Protein AF-A0A7K9I8J5-F1 (afdb_monomer_lite)

Structure (mmCIF, N/CA/C/O backbone):
data_AF-A0A7K9I8J5-F1
#
_entry.id   AF-A0A7K9I8J5-F1
#
loop_
_atom_site.group_PDB
_atom_site.id
_atom_site.type_symbol
_atom_site.label_atom_id
_atom_site.label_alt_id
_atom_site.label_comp_id
_atom_site.label_asym_id
_atom_site.label_entity_id
_atom_site.label_seq_id
_atom_site.pdbx_PDB_ins_code
_atom_site.Cartn_x
_atom_site.Cartn_y
_atom_site.Cartn_z
_atom_site.occupancy
_atom_site.B_iso_or_equiv
_atom_site.auth_seq_id
_atom_site.auth_comp_id
_atom_site.auth_asym_id
_atom_site.auth_atom_id
_atom_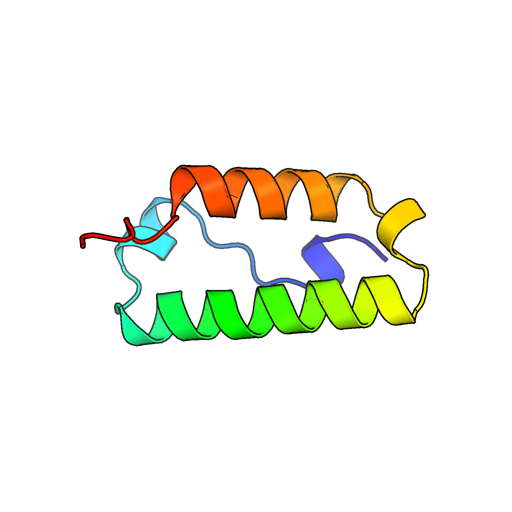site.pdbx_PDB_model_num
ATOM 1 N N . LEU A 1 1 ? 10.632 6.796 -10.096 1.00 65.75 1 LEU A N 1
ATOM 2 C CA . LEU A 1 1 ? 9.323 6.311 -9.644 1.00 65.75 1 LEU A CA 1
ATOM 3 C C . LEU A 1 1 ? 9.558 5.073 -8.807 1.00 65.75 1 LEU A C 1
ATOM 5 O O . LEU A 1 1 ? 10.130 4.118 -9.320 1.00 65.75 1 LEU A O 1
ATOM 9 N N . THR A 1 2 ? 9.218 5.134 -7.528 1.00 67.75 2 THR A N 1
ATOM 10 C CA . THR A 1 2 ? 9.286 4.003 -6.597 1.00 67.75 2 THR A CA 1
ATOM 11 C C . THR A 1 2 ? 7.884 3.643 -6.108 1.00 67.75 2 THR A C 1
ATOM 13 O O . THR A 1 2 ? 6.956 4.444 -6.216 1.00 67.75 2 THR A O 1
ATOM 16 N N . PHE A 1 3 ? 7.729 2.447 -5.534 1.00 68.31 3 PHE A N 1
ATOM 17 C CA . PHE A 1 3 ? 6.474 1.998 -4.917 1.00 68.31 3 PHE A CA 1
ATOM 18 C C . PHE A 1 3 ? 5.900 3.011 -3.917 1.00 68.31 3 PHE A C 1
ATOM 20 O O . PHE A 1 3 ? 4.702 3.257 -3.887 1.00 68.31 3 PHE A O 1
ATOM 27 N N . GLN A 1 4 ? 6.761 3.637 -3.117 1.00 72.88 4 GLN A N 1
ATOM 28 C CA . GLN A 1 4 ? 6.340 4.606 -2.106 1.00 72.88 4 GLN A CA 1
ATOM 29 C C . GLN A 1 4 ? 5.842 5.927 -2.702 1.00 72.88 4 GLN A C 1
ATOM 31 O O . GLN A 1 4 ? 5.107 6.649 -2.040 1.00 72.88 4 GLN A O 1
ATOM 36 N N . GLU A 1 5 ? 6.222 6.261 -3.938 1.00 75.56 5 GLU A N 1
ATOM 37 C CA . GLU A 1 5 ? 5.737 7.477 -4.603 1.00 75.56 5 GLU A CA 1
ATOM 38 C C . GLU A 1 5 ? 4.298 7.329 -5.117 1.00 75.56 5 GLU A C 1
ATOM 40 O O . GLU A 1 5 ? 3.645 8.333 -5.392 1.00 75.56 5 GLU A O 1
ATOM 45 N N . VAL A 1 6 ? 3.803 6.094 -5.248 1.00 75.25 6 VAL A N 1
ATOM 46 C CA . VAL A 1 6 ? 2.482 5.796 -5.825 1.00 75.25 6 VAL A CA 1
ATOM 47 C C . VAL A 1 6 ? 1.516 5.112 -4.852 1.00 75.25 6 VAL A C 1
ATOM 49 O O . VAL A 1 6 ? 0.351 4.942 -5.192 1.00 75.25 6 VAL A O 1
ATOM 52 N N . ASN A 1 7 ? 1.980 4.707 -3.666 1.00 76.69 7 ASN A N 1
ATOM 53 C CA . ASN A 1 7 ? 1.195 3.960 -2.684 1.00 76.69 7 ASN A CA 1
ATOM 54 C C . ASN A 1 7 ? 1.324 4.560 -1.278 1.00 76.69 7 ASN A C 1
ATOM 56 O O . ASN A 1 7 ? 2.392 5.002 -0.855 1.00 76.69 7 ASN A O 1
ATOM 60 N N . ILE A 1 8 ? 0.229 4.489 -0.528 1.00 77.44 8 ILE A N 1
ATOM 61 C CA . ILE A 1 8 ? 0.184 4.719 0.911 1.00 77.44 8 ILE A CA 1
ATOM 62 C C . ILE A 1 8 ? 0.486 3.393 1.626 1.00 77.44 8 ILE A C 1
ATOM 64 O O . ILE A 1 8 ? -0.349 2.497 1.696 1.00 77.44 8 ILE A O 1
ATOM 68 N N . SER A 1 9 ? 1.682 3.260 2.194 1.00 76.69 9 SER A N 1
ATOM 69 C CA . SER A 1 9 ? 2.037 2.095 3.010 1.00 76.69 9 SER A CA 1
ATOM 70 C C . SER A 1 9 ? 1.464 2.212 4.425 1.00 76.69 9 SER A C 1
ATOM 72 O O . SER A 1 9 ? 1.716 3.210 5.105 1.00 76.69 9 SER A O 1
ATOM 74 N N . PHE A 1 10 ? 0.779 1.171 4.895 1.00 80.31 10 PHE A N 1
ATOM 75 C CA . PHE A 1 10 ? 0.362 1.035 6.292 1.00 80.31 10 PHE A CA 1
ATOM 76 C C . PHE A 1 10 ? 1.312 0.099 7.045 1.00 80.31 10 PHE A C 1
ATOM 78 O O . PHE A 1 10 ? 1.744 -0.917 6.502 1.00 80.31 10 PHE A O 1
ATOM 85 N N . THR A 1 11 ? 1.614 0.397 8.312 1.00 83.62 11 THR A N 1
ATOM 86 C CA . THR A 1 11 ? 2.199 -0.621 9.203 1.00 83.62 11 THR A CA 1
ATOM 87 C C . THR A 1 11 ? 1.145 -1.662 9.582 1.00 83.62 11 THR A C 1
ATOM 89 O O . THR A 1 11 ? -0.057 -1.423 9.442 1.00 83.62 11 THR A O 1
ATOM 92 N N . ARG A 1 12 ? 1.567 -2.811 10.123 1.00 78.25 12 ARG A N 1
ATOM 93 C CA . ARG A 1 12 ? 0.643 -3.868 10.567 1.00 78.25 12 ARG A CA 1
ATOM 94 C C . ARG A 1 12 ? -0.353 -3.365 11.616 1.00 78.25 12 ARG A C 1
ATOM 96 O O . ARG A 1 12 ? -1.523 -3.736 11.585 1.00 78.25 12 ARG A O 1
ATOM 103 N N . GLU A 1 13 ? 0.101 -2.504 12.522 1.00 86.25 13 GLU A N 1
ATOM 104 C CA . GLU A 1 13 ? -0.727 -1.888 13.561 1.00 86.25 13 GLU A CA 1
ATOM 105 C C . GLU A 1 13 ? -1.732 -0.907 12.959 1.00 86.25 13 GLU A C 1
ATOM 107 O O . GLU A 1 13 ? -2.894 -0.908 13.350 1.00 86.25 13 GLU A O 1
ATOM 112 N N . GLN A 1 14 ? -1.313 -0.093 11.984 1.00 87.62 14 GLN A N 1
ATOM 113 C CA . GLN A 1 14 ? -2.211 0.836 11.296 1.00 87.62 14 GLN A CA 1
ATOM 114 C C . GLN A 1 14 ? -3.257 0.089 10.471 1.00 87.62 14 GLN A C 1
ATOM 116 O O . GLN A 1 14 ? -4.431 0.440 10.514 1.00 87.62 14 GLN A O 1
ATOM 121 N N . TRP A 1 15 ? -2.846 -0.972 9.779 1.00 84.31 15 TRP A N 1
ATOM 122 C CA . TRP A 1 15 ? -3.732 -1.812 8.984 1.00 84.31 15 TRP A CA 1
ATOM 123 C C . TRP A 1 15 ? -4.796 -2.513 9.838 1.00 84.31 15 TRP A C 1
ATOM 125 O O . TRP A 1 15 ? -5.961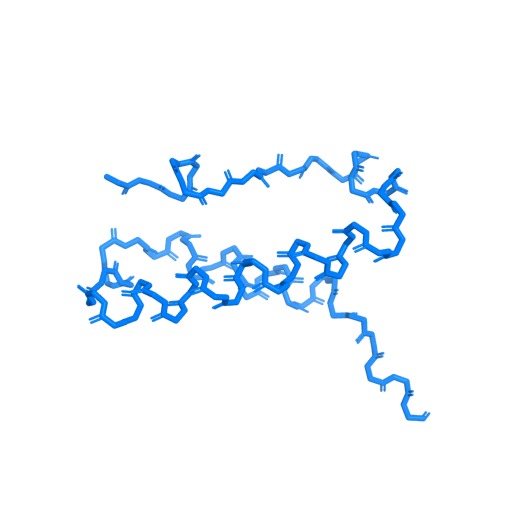 -2.573 9.452 1.00 84.31 15 TRP A O 1
ATOM 135 N N . ALA A 1 16 ? -4.428 -2.980 11.037 1.00 84.00 16 ALA A N 1
ATOM 136 C CA . ALA A 1 16 ? -5.366 -3.580 11.989 1.00 84.00 16 ALA A CA 1
ATOM 137 C C . ALA A 1 16 ? -6.412 -2.586 12.528 1.00 84.00 16 ALA A C 1
ATOM 139 O O . ALA A 1 16 ? -7.482 -3.003 12.968 1.00 84.00 16 ALA A O 1
ATOM 140 N N . LEU A 1 17 ? -6.111 -1.286 12.495 1.00 89.69 17 LEU A N 1
ATOM 141 C CA . LEU A 1 17 ? -7.028 -0.220 12.901 1.00 89.69 17 LEU A CA 1
ATOM 142 C C . LEU A 1 17 ? -7.946 0.248 11.762 1.00 89.69 17 LEU A C 1
ATOM 144 O O . LEU A 1 17 ? -8.877 1.007 12.029 1.00 89.69 17 LEU A O 1
ATOM 148 N N . LEU A 1 18 ? -7.707 -0.182 10.517 1.00 86.94 18 LEU A N 1
ATOM 149 C CA . LEU A 1 18 ? -8.547 0.186 9.381 1.00 86.94 18 LEU A CA 1
ATOM 150 C C . LEU A 1 18 ? -9.891 -0.540 9.422 1.00 86.94 18 LEU A C 1
ATOM 152 O O . LEU A 1 18 ? -9.983 -1.768 9.570 1.00 86.94 18 LEU A O 1
ATOM 156 N N . GLU A 1 19 ? -10.950 0.226 9.180 1.00 90.69 19 GLU A N 1
ATOM 157 C CA . GLU A 1 19 ? -12.276 -0.338 8.977 1.00 90.69 19 GLU A CA 1
ATOM 158 C C . GLU A 1 19 ? -12.280 -1.241 7.729 1.00 90.69 19 GLU A C 1
ATOM 160 O O . GLU A 1 19 ? -11.534 -0.994 6.776 1.00 90.69 19 GLU A O 1
ATOM 165 N N . PRO A 1 20 ? -13.131 -2.281 7.678 1.00 86.25 20 PRO A N 1
ATOM 166 C CA . PRO A 1 20 ? -13.228 -3.157 6.509 1.00 86.25 20 PRO A CA 1
ATOM 167 C C . PRO A 1 20 ? -13.424 -2.395 5.189 1.00 86.25 20 PRO A C 1
ATOM 169 O O . PRO A 1 20 ? -12.798 -2.729 4.189 1.00 86.25 20 PRO A O 1
ATOM 172 N N . ALA A 1 21 ? -14.218 -1.318 5.199 1.00 87.56 21 ALA A N 1
ATOM 173 C CA . ALA A 1 21 ? -14.428 -0.467 4.028 1.00 87.56 21 ALA A CA 1
ATOM 174 C C . ALA A 1 21 ? -13.142 0.239 3.561 1.00 87.56 21 ALA A C 1
ATOM 176 O O . 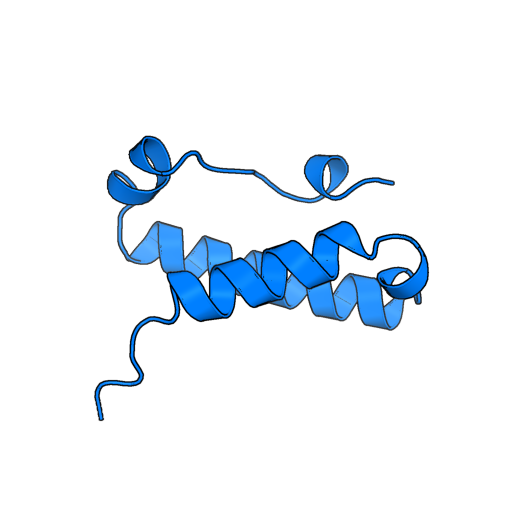ALA A 1 21 ? -12.921 0.384 2.363 1.00 87.56 21 ALA A O 1
ATOM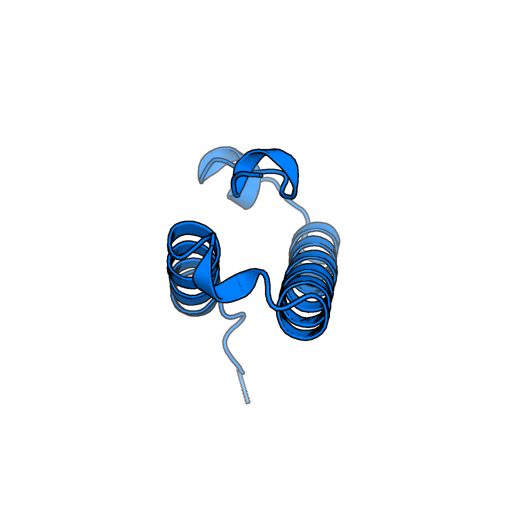 177 N N . GLN A 1 22 ? -12.272 0.643 4.491 1.00 88.00 22 GLN A N 1
ATOM 178 C CA . GLN A 1 22 ? -10.992 1.278 4.167 1.00 88.00 22 GLN A CA 1
ATOM 179 C C . GLN A 1 22 ? -9.996 0.269 3.593 1.00 88.00 22 GLN A C 1
ATOM 181 O O . GLN A 1 22 ? -9.291 0.591 2.641 1.00 88.00 22 GLN A O 1
ATOM 186 N N . ARG A 1 23 ? -9.969 -0.959 4.129 1.00 85.00 23 ARG A N 1
ATOM 187 C CA . ARG A 1 23 ? -9.150 -2.053 3.583 1.00 85.00 23 ARG A CA 1
ATOM 188 C C . ARG A 1 23 ? -9.605 -2.455 2.182 1.00 85.00 23 ARG A C 1
ATOM 190 O O . ARG A 1 23 ? -8.767 -2.652 1.311 1.00 85.00 23 ARG A O 1
ATOM 197 N N . ASN A 1 24 ? -10.916 -2.509 1.948 1.00 85.81 24 ASN A N 1
ATOM 198 C CA . ASN A 1 24 ? -11.450 -2.791 0.619 1.00 85.81 24 ASN A CA 1
ATOM 199 C C . ASN A 1 24 ? -11.112 -1.675 -0.383 1.00 85.81 24 ASN A C 1
ATOM 201 O O . ASN A 1 24 ? -10.621 -1.953 -1.470 1.00 85.81 24 ASN A O 1
ATOM 205 N N . LEU A 1 25 ? -11.283 -0.408 0.012 1.00 87.94 25 LEU A N 1
ATOM 206 C CA . LEU A 1 25 ? -10.912 0.729 -0.834 1.00 87.94 25 LEU A CA 1
ATOM 207 C C . LEU A 1 25 ? -9.412 0.742 -1.152 1.00 87.94 25 LEU A C 1
ATOM 209 O O . LEU A 1 25 ? -9.025 1.026 -2.282 1.00 87.94 25 LEU A O 1
ATOM 213 N N . TYR A 1 26 ? -8.565 0.429 -0.167 1.00 86.94 26 TYR A N 1
ATOM 214 C CA . TYR A 1 26 ? -7.135 0.268 -0.404 1.00 86.94 26 TYR A CA 1
ATOM 215 C C . TYR A 1 26 ? -6.879 -0.767 -1.494 1.00 86.94 26 TYR A C 1
ATOM 217 O O . TYR A 1 26 ? -6.109 -0.507 -2.417 1.00 86.94 26 TYR A O 1
ATOM 225 N N . TRP A 1 27 ? -7.562 -1.911 -1.415 1.00 82.94 27 TRP A N 1
ATOM 226 C CA . TRP A 1 27 ? -7.397 -2.965 -2.399 1.00 82.94 27 TRP A CA 1
ATOM 227 C C . TRP A 1 27 ? -7.823 -2.560 -3.805 1.00 82.94 27 TRP A C 1
ATOM 229 O O . TRP A 1 27 ? -7.072 -2.778 -4.755 1.00 82.94 27 TRP A O 1
ATOM 239 N N . GLU A 1 28 ? -8.975 -1.908 -3.932 1.00 86.75 28 GLU A N 1
ATOM 240 C CA . GLU A 1 28 ? -9.463 -1.379 -5.208 1.00 86.75 28 GLU A CA 1
ATOM 241 C C . GLU A 1 28 ? -8.463 -0.393 -5.831 1.00 86.75 28 GLU A C 1
ATOM 243 O O . GLU A 1 28 ? -8.111 -0.518 -7.006 1.00 86.75 28 GLU A O 1
ATOM 248 N N . VAL A 1 29 ? -7.935 0.542 -5.033 1.00 86.81 29 VAL A N 1
ATOM 249 C CA . VAL A 1 29 ? -6.947 1.528 -5.497 1.00 86.81 29 VAL A CA 1
ATOM 250 C C . VAL A 1 29 ? -5.626 0.864 -5.894 1.00 86.81 29 VAL A C 1
ATOM 252 O O . VAL A 1 29 ? -5.021 1.243 -6.901 1.00 86.81 29 VAL A O 1
ATOM 255 N N . MET A 1 30 ? -5.166 -0.134 -5.139 1.00 84.38 30 MET A N 1
ATOM 256 C CA . MET A 1 30 ? -3.924 -0.845 -5.445 1.00 84.38 30 MET A CA 1
ATOM 257 C C . MET A 1 30 ? -4.028 -1.682 -6.723 1.00 84.38 30 MET A C 1
ATOM 259 O O . MET A 1 30 ? -3.089 -1.689 -7.524 1.00 84.38 30 MET A O 1
ATOM 263 N N . LEU A 1 31 ? -5.175 -2.323 -6.962 1.00 84.00 31 LEU A N 1
ATOM 264 C CA . LEU A 1 31 ? -5.460 -3.037 -8.209 1.00 84.00 31 LEU A CA 1
ATOM 265 C C . LEU A 1 31 ? -5.523 -2.087 -9.409 1.00 84.00 31 LEU A C 1
ATOM 267 O O . LEU A 1 31 ? -4.900 -2.355 -10.437 1.00 84.00 31 LEU A O 1
ATOM 271 N N . GLU A 1 32 ? -6.212 -0.951 -9.277 1.00 88.38 32 GLU A N 1
ATOM 272 C CA . GLU A 1 32 ? -6.259 0.056 -10.342 1.00 88.38 32 GLU A CA 1
ATOM 273 C C . GLU A 1 32 ? -4.856 0.605 -10.645 1.00 88.38 32 GLU A C 1
ATOM 275 O O . GLU A 1 32 ? -4.462 0.742 -11.804 1.00 88.38 32 GLU A O 1
ATOM 280 N N . THR A 1 33 ? -4.053 0.848 -9.607 1.00 86.00 33 THR A N 1
ATOM 281 C CA . THR A 1 33 ? -2.661 1.293 -9.751 1.00 86.00 33 THR A CA 1
ATOM 282 C C . THR A 1 33 ? -1.812 0.250 -10.478 1.00 86.00 33 THR A C 1
ATOM 284 O O . THR A 1 33 ? -1.048 0.610 -11.375 1.00 86.00 33 THR A O 1
ATOM 287 N N . TYR A 1 34 ? -1.967 -1.035 -10.149 1.00 84.38 34 TYR A N 1
ATOM 288 C CA . TYR A 1 34 ? -1.280 -2.129 -10.836 1.00 84.38 34 TYR A CA 1
ATOM 289 C C . TYR A 1 34 ? -1.624 -2.172 -12.332 1.00 84.38 34 TYR A C 1
ATOM 291 O O . TYR A 1 34 ? -0.720 -2.198 -13.172 1.00 84.38 34 TYR A O 1
ATOM 299 N N . GLU A 1 35 ? -2.911 -2.124 -12.686 1.00 86.12 35 GLU A N 1
ATOM 300 C CA . GLU A 1 35 ? -3.347 -2.140 -14.089 1.00 86.12 35 GLU A CA 1
ATOM 301 C C . GLU A 1 35 ? -2.907 -0.877 -14.844 1.00 86.12 35 GLU A C 1
ATOM 303 O O . GLU A 1 35 ? -2.445 -0.958 -15.985 1.00 86.12 35 GLU A O 1
ATOM 308 N N . ASN A 1 36 ? -2.925 0.287 -14.194 1.00 87.88 36 ASN A N 1
ATOM 309 C CA . ASN A 1 36 ? -2.383 1.518 -14.765 1.00 87.88 36 ASN A CA 1
ATOM 310 C C . ASN A 1 36 ? -0.876 1.398 -15.037 1.00 87.88 36 ASN A C 1
ATOM 312 O O . ASN A 1 36 ? -0.403 1.760 -16.115 1.00 87.88 36 ASN A O 1
ATOM 316 N N . MET A 1 37 ? -0.102 0.840 -14.102 1.00 85.62 37 MET A N 1
ATOM 317 C CA . MET A 1 37 ? 1.328 0.593 -14.307 1.00 85.62 37 MET A CA 1
ATOM 318 C C . MET A 1 37 ? 1.595 -0.414 -15.417 1.00 85.62 37 MET A C 1
ATOM 320 O O . MET A 1 37 ? 2.546 -0.243 -16.186 1.00 85.62 37 MET A O 1
ATOM 324 N N . ARG A 1 38 ? 0.765 -1.455 -15.514 1.00 85.75 38 ARG A N 1
ATOM 325 C CA . ARG A 1 38 ? 0.817 -2.436 -16.597 1.00 85.75 38 ARG A CA 1
ATOM 326 C C . ARG A 1 38 ? 0.595 -1.764 -17.943 1.00 85.75 38 ARG A C 1
ATOM 328 O O . ARG A 1 38 ? 1.387 -1.977 -18.859 1.00 85.75 38 ARG A O 1
ATOM 335 N N . TRP A 1 39 ? -0.437 -0.930 -18.044 1.00 87.19 39 TRP A N 1
ATOM 336 C CA . TRP A 1 39 ? -0.768 -0.191 -19.259 1.00 87.19 39 TRP A CA 1
ATOM 337 C C . TRP A 1 39 ? 0.351 0.773 -19.670 1.00 87.19 39 TRP A C 1
ATOM 339 O O . TRP A 1 39 ? 0.700 0.860 -20.845 1.00 87.19 39 TRP A O 1
ATOM 349 N N . LEU A 1 40 ? 0.979 1.432 -18.694 1.00 88.62 40 LEU A N 1
ATOM 350 C CA . LEU A 1 40 ? 2.127 2.314 -18.912 1.00 88.62 40 LEU A CA 1
ATOM 351 C C . LEU A 1 40 ? 3.448 1.562 -19.176 1.00 88.62 40 LEU A C 1
ATOM 353 O O . LEU A 1 40 ? 4.463 2.199 -19.453 1.00 88.62 40 LEU A O 1
ATOM 357 N N . GLY A 1 41 ? 3.470 0.228 -19.078 1.00 87.25 41 GLY A N 1
ATOM 358 C CA . GLY A 1 41 ? 4.682 -0.584 -19.237 1.00 87.25 41 GLY A CA 1
ATOM 359 C C . GLY A 1 41 ? 5.706 -0.416 -18.106 1.00 87.25 41 GLY A C 1
ATOM 360 O O . GLY A 1 41 ? 6.873 -0.767 -18.272 1.00 87.25 41 GLY A O 1
ATOM 361 N N . LEU A 1 42 ? 5.291 0.116 -16.953 1.00 85.12 42 LEU A N 1
ATOM 362 C CA . LEU A 1 42 ? 6.173 0.467 -15.834 1.00 85.12 42 LEU A CA 1
ATOM 363 C C . LEU A 1 42 ? 6.434 -0.686 -14.862 1.00 85.12 42 LEU A C 1
ATOM 365 O O . LEU A 1 42 ? 7.344 -0.588 -14.043 1.00 85.12 42 LEU A O 1
ATOM 369 N N . LEU A 1 43 ? 5.695 -1.793 -14.972 1.00 81.00 43 LEU A N 1
ATOM 370 C CA . LEU A 1 43 ? 5.866 -2.962 -14.101 1.00 81.00 43 LEU A CA 1
ATOM 371 C C . LEU A 1 43 ? 7.304 -3.511 -14.111 1.00 81.00 43 LEU A C 1
ATOM 373 O O . LEU A 1 43 ? 7.833 -3.871 -13.065 1.00 81.00 43 LEU A O 1
ATOM 377 N N . MET A 1 44 ? 7.983 -3.500 -15.265 1.00 78.50 44 MET A N 1
ATOM 378 C CA . MET A 1 44 ? 9.384 -3.944 -15.359 1.00 78.50 44 MET A CA 1
ATOM 379 C C . MET A 1 44 ? 10.381 -2.984 -14.691 1.00 78.50 44 MET A C 1
ATOM 381 O O . MET A 1 44 ? 11.498 -3.385 -14.379 1.00 78.50 44 MET A O 1
ATOM 385 N N . ALA A 1 45 ? 9.991 -1.728 -14.465 1.00 80.88 45 ALA A N 1
ATOM 386 C CA . ALA A 1 45 ? 10.823 -0.720 -13.815 1.00 80.88 45 ALA A CA 1
ATOM 387 C C . ALA A 1 45 ? 10.651 -0.689 -12.285 1.00 80.88 45 ALA A C 1
ATOM 389 O O . ALA A 1 45 ? 11.417 -0.005 -11.610 1.00 80.88 45 ALA A O 1
ATOM 390 N N . MET A 1 46 ? 9.661 -1.405 -11.736 1.00 77.81 46 MET A N 1
ATOM 391 C CA . MET A 1 46 ? 9.344 -1.421 -10.302 1.00 77.81 46 MET A CA 1
ATOM 392 C C . MET A 1 46 ? 9.017 -2.845 -9.809 1.00 77.81 46 MET A C 1
ATOM 394 O O . MET A 1 46 ? 7.874 -3.125 -9.444 1.00 77.81 46 MET A O 1
ATOM 398 N N . PRO A 1 47 ? 10.008 -3.757 -9.763 1.00 77.75 47 PRO A N 1
ATOM 399 C CA . PRO A 1 47 ? 9.806 -5.131 -9.292 1.00 77.75 47 PRO A CA 1
ATOM 400 C C . PRO A 1 47 ? 9.331 -5.195 -7.831 1.00 77.75 47 PRO A C 1
ATOM 402 O O . PRO A 1 47 ? 8.532 -6.063 -7.486 1.00 77.75 47 PRO A O 1
ATOM 405 N N . ASP A 1 48 ? 9.736 -4.231 -6.999 1.00 80.31 48 ASP A N 1
ATOM 406 C CA . ASP A 1 48 ? 9.314 -4.141 -5.596 1.00 80.31 48 ASP A CA 1
ATOM 407 C C . ASP A 1 48 ? 7.809 -3.856 -5.447 1.00 80.31 48 ASP A C 1
ATOM 409 O O . ASP A 1 48 ? 7.215 -4.239 -4.440 1.00 80.31 48 ASP A O 1
ATOM 413 N N . PHE A 1 49 ? 7.180 -3.198 -6.436 1.00 79.62 49 PHE A N 1
ATOM 414 C CA . PHE A 1 49 ? 5.725 -2.987 -6.459 1.00 79.62 49 PHE A CA 1
ATOM 415 C C . PHE A 1 49 ? 4.997 -4.314 -6.648 1.00 79.62 49 PHE A C 1
ATOM 417 O O . PHE A 1 49 ? 4.039 -4.602 -5.940 1.00 79.62 49 PHE A O 1
ATOM 424 N N . ILE A 1 50 ? 5.484 -5.136 -7.579 1.00 76.38 50 ILE A N 1
ATOM 425 C CA . ILE A 1 50 ? 4.904 -6.448 -7.876 1.00 76.38 50 ILE A CA 1
ATOM 426 C C . ILE A 1 50 ? 5.042 -7.371 -6.666 1.00 76.38 50 ILE A C 1
ATOM 428 O O . ILE A 1 50 ? 4.057 -7.976 -6.258 1.00 76.38 50 ILE A O 1
ATOM 432 N N . ALA A 1 51 ? 6.236 -7.434 -6.071 1.00 81.81 51 ALA A N 1
ATOM 433 C CA . ALA A 1 51 ? 6.493 -8.286 -4.914 1.00 81.81 51 ALA A CA 1
ATOM 434 C C . ALA A 1 51 ? 5.594 -7.920 -3.720 1.00 81.81 51 ALA A C 1
ATOM 436 O O . ALA A 1 51 ? 4.974 -8.800 -3.134 1.00 81.81 51 ALA A O 1
ATO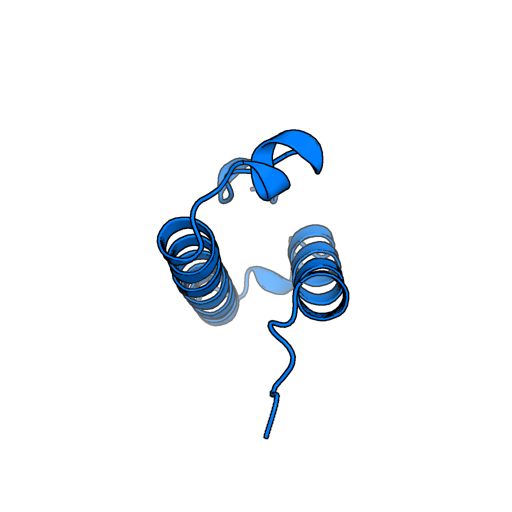M 437 N N . GLN A 1 52 ? 5.459 -6.625 -3.409 1.00 78.44 52 GLN A N 1
ATOM 438 C CA . GLN A 1 52 ? 4.584 -6.173 -2.322 1.00 78.44 52 GLN A CA 1
ATOM 439 C C . GLN A 1 52 ? 3.101 -6.399 -2.624 1.00 78.44 52 GLN A C 1
ATOM 441 O O . GLN A 1 52 ? 2.353 -6.733 -1.715 1.00 78.44 52 GLN A O 1
ATOM 446 N N . MET A 1 53 ? 2.659 -6.247 -3.876 1.00 77.50 53 MET A N 1
ATOM 447 C CA . MET A 1 53 ? 1.275 -6.558 -4.252 1.00 77.50 53 MET A CA 1
ATOM 448 C C . MET A 1 53 ? 0.941 -8.034 -4.040 1.00 77.50 53 MET A C 1
ATOM 450 O O . MET A 1 53 ? -0.100 -8.337 -3.469 1.00 77.50 53 MET A O 1
ATOM 454 N N . GLN A 1 54 ? 1.834 -8.934 -4.458 1.00 76.12 54 GLN A N 1
ATOM 455 C CA . GLN A 1 54 ? 1.665 -10.377 -4.274 1.00 76.12 54 GLN A CA 1
ATOM 456 C C . GLN A 1 54 ? 1.693 -10.766 -2.793 1.00 76.12 54 GLN A C 1
ATOM 458 O O . GLN A 1 54 ? 0.845 -11.526 -2.342 1.00 76.12 54 GLN A O 1
ATOM 463 N N . GLU A 1 55 ? 2.625 -10.206 -2.018 1.00 77.12 55 GLU A N 1
ATOM 464 C CA . GLU A 1 55 ? 2.702 -10.459 -0.577 1.00 77.12 55 GLU A CA 1
ATOM 465 C C . GLU A 1 55 ? 1.451 -9.955 0.147 1.00 77.12 55 GLU A C 1
ATOM 467 O O . GLU A 1 55 ? 0.915 -10.643 1.012 1.00 77.12 55 GLU A O 1
ATOM 472 N N . LEU A 1 56 ? 0.950 -8.770 -0.214 1.00 72.88 56 LEU A N 1
ATOM 473 C CA . LEU A 1 56 ? -0.282 -8.256 0.364 1.00 72.88 56 LEU A CA 1
ATOM 474 C C . LEU A 1 56 ? -1.480 -9.139 -0.029 1.00 72.88 56 LEU A C 1
ATOM 476 O O . LEU A 1 56 ? -2.310 -9.410 0.835 1.00 72.88 56 LEU A O 1
ATOM 480 N N . GLU A 1 57 ? -1.560 -9.619 -1.276 1.00 69.06 57 GLU A N 1
ATOM 481 C CA . GLU A 1 57 ? -2.612 -10.537 -1.743 1.00 69.06 57 GLU A CA 1
ATOM 482 C C . GLU A 1 57 ? -2.586 -11.850 -0.949 1.00 69.06 57 GLU A C 1
ATOM 484 O O . GLU A 1 57 ? -3.624 -12.304 -0.486 1.00 69.06 57 GLU A O 1
ATOM 489 N N . GLU A 1 58 ? -1.410 -12.422 -0.689 1.00 71.31 58 GLU A N 1
ATOM 490 C CA . GLU A 1 58 ? -1.271 -13.635 0.128 1.00 71.31 58 GLU A CA 1
ATOM 491 C C . GLU A 1 58 ? -1.554 -13.394 1.619 1.00 71.31 58 GLU A C 1
ATOM 493 O O . GLU A 1 58 ? -2.112 -14.252 2.302 1.00 71.31 58 GLU A O 1
ATOM 498 N N . GLN A 1 59 ? -1.160 -12.237 2.153 1.00 66.75 59 GLN A N 1
ATOM 499 C CA . GLN A 1 59 ? -1.231 -11.938 3.585 1.00 66.75 59 GLN A CA 1
ATOM 500 C C . GLN A 1 59 ? -2.586 -11.364 4.021 1.00 66.75 59 GLN A C 1
ATOM 502 O O . GLN A 1 59 ? -2.955 -11.470 5.193 1.00 66.75 59 GLN A O 1
ATOM 507 N N . TRP A 1 60 ? -3.313 -10.744 3.091 1.00 65.44 60 TRP A N 1
ATOM 508 C CA . TRP A 1 60 ? -4.564 -10.027 3.335 1.00 65.44 60 TRP A CA 1
ATOM 509 C C . TRP A 1 60 ? -5.623 -10.297 2.272 1.00 65.44 60 TRP A C 1
ATOM 511 O O . TRP A 1 60 ? -6.572 -9.511 2.179 1.00 65.44 60 TRP A O 1
ATOM 521 N N . SER A 1 61 ? -5.481 -11.384 1.503 1.00 57.75 61 SER A N 1
ATOM 522 C CA . SER A 1 61 ? -6.603 -12.041 0.834 1.00 57.75 61 SER A CA 1
ATOM 523 C C . SER A 1 61 ? -7.730 -12.087 1.863 1.00 57.75 61 SER A C 1
ATOM 525 O O . SER A 1 61 ? -7.575 -12.781 2.874 1.00 57.75 61 SER A O 1
ATOM 527 N N . PRO A 1 62 ? -8.827 -11.319 1.697 1.00 53.62 62 PRO A N 1
ATOM 528 C CA . PRO A 1 62 ? -10.037 -11.700 2.388 1.00 53.62 62 PRO A CA 1
ATOM 529 C C . PRO A 1 62 ? 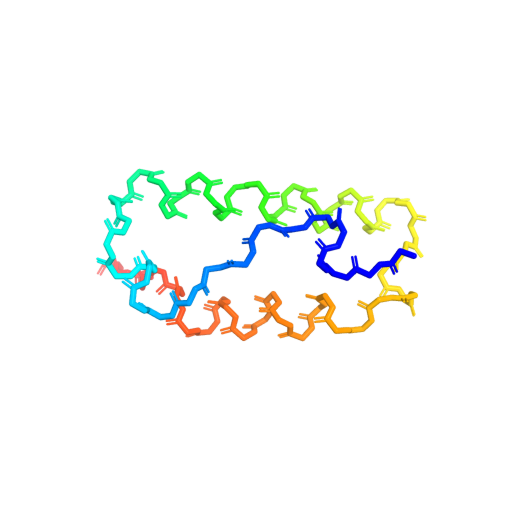-10.282 -13.091 1.838 1.00 53.62 62 PRO A C 1
ATOM 531 O O . PRO A 1 62 ? -10.465 -13.220 0.627 1.00 53.62 62 PRO A O 1
ATOM 534 N N . ASP A 1 63 ? -10.116 -14.117 2.669 1.00 47.75 63 ASP A N 1
ATOM 535 C CA . ASP A 1 63 ? -10.477 -15.469 2.292 1.00 47.75 63 ASP A CA 1
ATOM 536 C C . ASP A 1 63 ? -11.743 -15.367 1.437 1.00 47.75 63 ASP A C 1
ATOM 538 O O . ASP A 1 63 ? -12.729 -14.725 1.825 1.00 47.75 63 ASP A O 1
ATOM 542 N N . LEU A 1 64 ? -11.672 -15.909 0.221 1.00 48.75 64 LEU A N 1
ATOM 543 C CA . LEU A 1 64 ? -12.850 -16.392 -0.475 1.00 48.75 64 LEU A CA 1
ATOM 544 C C . LEU A 1 64 ? -13.457 -17.450 0.458 1.00 48.75 64 LEU A C 1
ATOM 546 O O . LEU A 1 64 ? -13.283 -18.646 0.250 1.00 48.75 64 LEU A O 1
ATOM 550 N N . GLU A 1 65 ? -14.079 -17.008 1.551 1.00 39.12 65 GLU A N 1
ATOM 551 C CA . GLU A 1 65 ? -14.995 -17.796 2.349 1.00 39.12 65 GLU A CA 1
ATOM 552 C C . GLU A 1 65 ? -16.223 -17.975 1.450 1.00 39.12 65 GLU A C 1
ATOM 554 O O . GLU A 1 65 ? -17.151 -17.164 1.454 1.00 39.12 65 GLU A O 1
ATOM 559 N N . GLU A 1 66 ? -16.144 -18.986 0.578 1.00 38.75 66 GLU A N 1
ATOM 560 C CA . GLU A 1 66 ? -17.315 -19.711 0.071 1.00 38.75 66 GLU A CA 1
ATOM 561 C C . GLU A 1 66 ? -18.150 -20.278 1.228 1.00 38.75 66 GLU A C 1
ATOM 563 O O . GLU A 1 66 ? -17.562 -20.794 2.210 1.00 38.75 66 GLU A O 1
#

Foldseek 3Di:
DELVVQADDDDPVRVVVDDPVRVVVNLVSLVVVVVVCVVVVNCVVYVVSVVVNVVCCVVPVPPPPD

Radius of gyration: 12.51 Å; chains: 1; bounding box: 28×27×33 Å

Organism: NCBI:txid135168

InterPro domains:
  IPR001909 Krueppel-associated box [PF01352] (1-41)
  IPR001909 Krueppel-associated box [PS50805] (1-66)
  IPR001909 Krueppel-associated box [SM00349] (1-61)
  IPR001909 Krueppel-associated box [cd07765] (1-37)
  IPR036051 Krueppel-associated box domain superfamily [SSF109640] (1-54)
  IPR050169 Krueppel C2H2-type zinc-finger [PTHR23232] (1-55)

Sequence (66 aa):
LTFQEVNISFTREQWALLEPAQRNLYWEVMLETYENMRWLGLLMAMPDFIAQMQELEEQWSPDLEE

pLDDT: mean 77.99, std 11.67, range [38.75, 90.69]

Secondary structure (DSSP, 8-state):
--HHHH--PPPHHHHHTS-HHHHHHHHHHHHHHHHHHHHTT-GGG-HHHHHHHHHHHHHH------